Protein AF-D5DFG3-F1 (afdb_monomer)

pLDDT: mean 81.67, std 13.38, range [48.81, 96.56]

Sequence (172 aa):
MPVYGDYNIANVLAAIGTALHFEYHIEDIISVLPQLESPEGRFQVMEGPNNQKVILDYAHTPVAHTRLVEEVKKMEYNQLIVITVDHPGHHDPNVIVDQVMTGFSNPSASNIHRAPTRTEGVLKSLSLGKPNDIILLTSGCINGAQLVKGNEIPHSDEEIIASYYASLSSIS

Secondary structure (DSSP, 8-state):
----SHHHHHHHHHHHHHHHHTT--HHHHHHHGGGPPPPTTSSEEEE-GGG-EEEEE---SHHHHHHHHHHHTTS-----EEEE-S--BTS-HHHHHHHHHTTSS-TT-TTEEEESSHHHHHHHHHHHPPTTPEEEEES--SSSEEEETTEEEE--HHHHHHHHHHHHHTT-

Radius of gyration: 18.72 Å; Cα contacts (8 Å, |Δi|>4): 212; chains: 1; bounding box: 39×40×49 Å

Solvent-accessible surface area (backbone atoms only — not comparable to full-atom values): 10066 Å² total; per-residue (Å²): 107,84,68,76,60,73,68,49,52,53,50,51,52,52,50,50,54,49,42,48,73,72,70,48,54,68,68,62,53,60,70,46,46,71,72,52,71,67,60,89,49,51,72,37,78,45,86,48,73,68,65,17,35,38,34,35,31,44,60,85,42,75,70,52,52,54,54,50,51,55,58,55,66,75,52,98,70,88,77,69,45,69,47,54,32,63,71,46,36,81,54,62,35,59,60,55,48,54,58,60,43,68,74,44,96,61,64,81,42,92,49,51,43,84,19,55,40,44,68,50,24,53,54,50,50,59,72,71,53,51,75,61,35,76,45,77,45,69,42,64,58,87,82,44,39,33,38,51,73,81,38,78,42,80,40,50,70,65,59,52,52,52,52,52,55,54,54,57,64,76,76,109

Organism: Priestia megaterium (strain DSM 319 / IMG 1521) (NCBI:txid592022)

Structure (mmCIF, N/CA/C/O backbone):
data_AF-D5DFG3-F1
#
_entry.id   AF-D5DFG3-F1
#
loop_
_atom_site.group_PDB
_atom_site.id
_atom_site.type_symbol
_atom_site.label_atom_id
_atom_site.label_alt_id
_atom_site.label_comp_id
_atom_site.label_asym_id
_atom_site.label_entity_id
_atom_site.label_seq_id
_atom_site.pdbx_PDB_ins_code
_atom_site.Cartn_x
_atom_site.Cartn_y
_atom_site.Cartn_z
_atom_site.occupancy
_atom_site.B_iso_or_equiv
_atom_site.auth_seq_id
_atom_site.auth_comp_id
_atom_site.auth_asym_id
_atom_site.auth_atom_id
_atom_site.pdbx_PDB_model_num
ATOM 1 N N . MET A 1 1 ? -1.032 -11.390 -22.153 1.00 49.44 1 MET A N 1
ATOM 2 C CA . MET A 1 1 ? -0.259 -10.297 -21.537 1.00 49.44 1 MET A CA 1
ATOM 3 C C . MET A 1 1 ? -0.957 -9.934 -20.233 1.00 49.44 1 MET A C 1
ATOM 5 O O . MET A 1 1 ? -2.043 -9.372 -20.307 1.00 49.44 1 MET A O 1
ATOM 9 N N . PRO A 1 2 ? -0.428 -10.333 -19.066 1.00 52.56 2 PRO A N 1
ATOM 10 C CA . PRO A 1 2 ? -1.081 -10.139 -17.768 1.00 52.56 2 PRO A CA 1
ATOM 11 C C . PRO A 1 2 ? -0.831 -8.725 -17.222 1.00 52.56 2 PRO A C 1
ATOM 13 O O . PRO A 1 2 ? -0.578 -8.541 -16.038 1.00 52.56 2 PRO A O 1
ATOM 16 N N . VAL A 1 3 ? -0.844 -7.720 -18.097 1.00 54.09 3 VAL A N 1
ATOM 17 C CA . VAL A 1 3 ? -0.471 -6.358 -17.732 1.00 54.09 3 VAL A CA 1
ATOM 18 C C . VAL A 1 3 ? -1.734 -5.504 -17.768 1.00 54.09 3 VAL A C 1
ATOM 20 O O . VAL A 1 3 ? -2.330 -5.305 -18.826 1.00 54.09 3 VAL A O 1
ATOM 23 N N . TYR A 1 4 ? -2.171 -5.052 -16.596 1.00 57.44 4 TYR A N 1
ATOM 24 C CA . TYR A 1 4 ? -3.391 -4.266 -16.424 1.00 57.44 4 TYR A CA 1
ATOM 25 C C . TYR A 1 4 ? -3.082 -2.760 -16.494 1.00 57.44 4 TYR A C 1
ATOM 27 O O . TYR A 1 4 ? -2.081 -2.304 -15.937 1.00 57.44 4 TYR A O 1
ATOM 35 N N . GLY A 1 5 ? -3.948 -1.991 -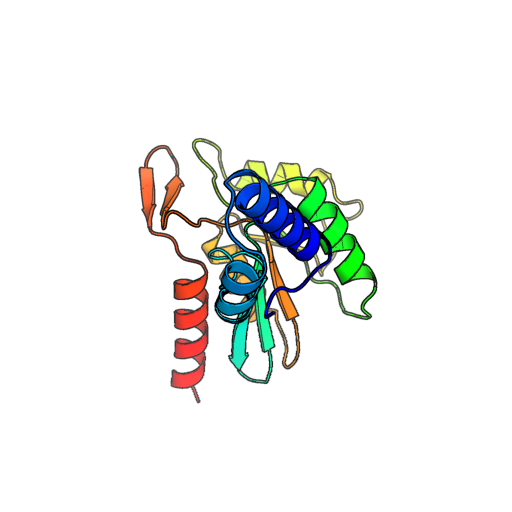17.167 1.00 57.91 5 GLY A N 1
ATOM 36 C CA . GLY A 1 5 ? -3.898 -0.523 -17.254 1.00 57.91 5 GLY A CA 1
ATOM 37 C C . GLY A 1 5 ? -3.139 0.053 -18.464 1.00 57.91 5 GLY A C 1
ATOM 38 O O . GLY A 1 5 ? -2.107 -0.465 -18.888 1.00 57.91 5 GLY A O 1
ATOM 39 N N . ASP A 1 6 ? -3.620 1.182 -18.998 1.00 58.06 6 ASP A N 1
ATOM 40 C CA . ASP A 1 6 ? -3.110 1.811 -20.234 1.00 58.06 6 ASP A CA 1
ATOM 41 C C . ASP A 1 6 ? -1.631 2.230 -20.163 1.00 58.06 6 ASP A C 1
ATOM 43 O O . ASP A 1 6 ? -0.882 2.128 -21.134 1.00 58.06 6 ASP A O 1
ATOM 47 N N . TYR A 1 7 ? -1.176 2.683 -18.994 1.00 61.09 7 TYR A N 1
ATOM 48 C CA . TYR A 1 7 ? 0.216 3.100 -18.781 1.00 61.09 7 TYR A CA 1
ATOM 49 C C . TYR A 1 7 ? 1.202 1.937 -18.931 1.00 61.09 7 TYR A C 1
ATOM 51 O O . TYR A 1 7 ? 2.308 2.070 -19.450 1.00 61.09 7 TYR A O 1
ATOM 59 N N . ASN A 1 8 ? 0.769 0.770 -18.491 1.00 65.75 8 ASN A N 1
ATOM 60 C CA . ASN A 1 8 ? 1.541 -0.447 -18.530 1.00 65.75 8 ASN A CA 1
ATOM 61 C C . ASN A 1 8 ? 1.693 -0.961 -19.975 1.00 65.75 8 ASN A C 1
ATOM 63 O O . ASN A 1 8 ? 2.770 -1.415 -20.356 1.00 65.75 8 ASN A O 1
ATOM 67 N N . ILE A 1 9 ? 0.668 -0.771 -20.815 1.00 76.00 9 ILE A N 1
ATOM 68 C CA . ILE A 1 9 ? 0.759 -0.985 -22.267 1.00 76.00 9 ILE A CA 1
ATOM 69 C C . ILE A 1 9 ? 1.803 -0.041 -22.880 1.00 76.00 9 ILE A C 1
ATOM 71 O O . ILE A 1 9 ? 2.649 -0.486 -23.653 1.00 76.00 9 ILE A O 1
ATOM 75 N N . ALA A 1 10 ? 1.792 1.243 -22.507 1.00 76.06 10 ALA A N 1
ATOM 76 C CA . ALA A 1 10 ? 2.772 2.211 -23.002 1.00 76.06 10 ALA A CA 1
ATOM 77 C C . ALA A 1 10 ? 4.217 1.836 -22.619 1.00 76.06 10 ALA A C 1
ATOM 79 O O . ALA A 1 10 ? 5.114 1.934 -23.455 1.00 76.06 10 ALA A O 1
ATOM 80 N N . ASN A 1 11 ? 4.439 1.343 -21.397 1.00 77.94 11 ASN A N 1
ATOM 81 C CA . ASN A 1 11 ? 5.753 0.862 -20.961 1.00 77.94 11 ASN A CA 1
ATOM 82 C C . ASN A 1 11 ? 6.221 -0.359 -21.754 1.00 77.94 11 ASN A C 1
ATOM 84 O O . ASN A 1 11 ? 7.374 -0.408 -22.177 1.00 77.94 11 ASN A O 1
ATOM 88 N N . VAL A 1 12 ? 5.328 -1.325 -21.986 1.00 84.19 12 VAL A N 1
ATOM 89 C CA . VAL A 1 12 ? 5.637 -2.504 -22.805 1.00 84.19 12 VAL A CA 1
ATOM 90 C C . VAL A 1 12 ? 5.980 -2.083 -24.235 1.00 84.19 12 VAL A C 1
ATOM 92 O O . VAL A 1 12 ? 6.982 -2.537 -24.776 1.00 84.19 12 VAL A O 1
ATOM 95 N N . LEU A 1 13 ? 5.222 -1.16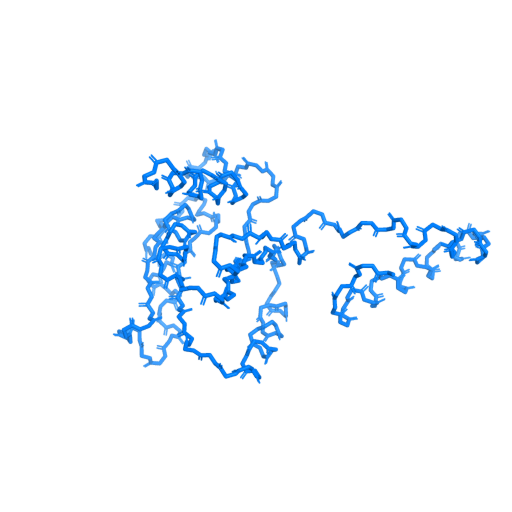1 -24.834 1.00 86.31 13 LEU A N 1
ATOM 96 C CA . LEU A 1 13 ? 5.516 -0.639 -26.173 1.00 86.31 13 LEU A CA 1
ATOM 97 C C . LEU A 1 13 ? 6.867 0.088 -26.237 1.00 86.31 13 LEU A C 1
ATOM 99 O O . LEU A 1 13 ? 7.611 -0.095 -27.199 1.00 86.31 13 LEU A O 1
ATOM 103 N N . ALA A 1 14 ? 7.214 0.872 -25.214 1.00 87.25 14 ALA A N 1
ATOM 104 C CA . ALA A 1 14 ? 8.516 1.529 -25.126 1.00 87.25 14 ALA A CA 1
ATOM 105 C C . ALA A 1 14 ? 9.670 0.516 -24.994 1.00 87.25 14 ALA A C 1
ATOM 107 O O . ALA A 1 14 ? 10.706 0.669 -25.647 1.00 87.25 14 ALA A O 1
ATOM 108 N N . ALA A 1 15 ? 9.481 -0.544 -24.201 1.00 88.06 15 ALA A N 1
ATOM 109 C CA . ALA A 1 15 ? 10.447 -1.632 -24.071 1.00 88.06 15 ALA A CA 1
ATOM 110 C C . ALA A 1 15 ? 10.625 -2.396 -25.394 1.00 88.06 15 ALA A C 1
ATOM 112 O O . ALA A 1 15 ? 11.758 -2.616 -25.817 1.00 88.06 15 ALA A O 1
ATOM 113 N N . ILE A 1 16 ? 9.529 -2.716 -26.095 1.00 91.50 16 ILE A N 1
ATOM 114 C CA . ILE A 1 16 ? 9.563 -3.334 -27.431 1.00 91.50 16 ILE A CA 1
ATOM 115 C C . ILE A 1 16 ? 10.308 -2.429 -28.417 1.00 91.50 16 ILE A C 1
ATOM 117 O O . ILE A 1 16 ? 11.205 -2.894 -29.111 1.00 91.50 16 ILE A O 1
ATOM 121 N N . GLY A 1 17 ? 9.987 -1.132 -28.459 1.00 90.75 17 GLY A N 1
ATOM 122 C CA . GLY A 1 17 ? 10.665 -0.172 -29.335 1.00 90.75 17 GLY A CA 1
ATOM 123 C C . GLY A 1 17 ? 12.168 -0.078 -29.062 1.00 90.75 17 GLY A C 1
ATOM 124 O O . GLY A 1 17 ? 12.964 0.003 -29.995 1.00 90.75 17 GLY A O 1
ATOM 125 N N . THR A 1 18 ? 12.564 -0.168 -27.791 1.00 93.25 18 THR A N 1
ATOM 126 C CA . THR A 1 18 ? 13.974 -0.221 -27.387 1.00 93.25 18 THR A CA 1
ATOM 127 C C . THR A 1 18 ? 14.635 -1.522 -27.845 1.00 93.25 18 THR A C 1
ATOM 129 O O . THR A 1 18 ? 15.707 -1.479 -28.436 1.00 93.25 18 THR A O 1
ATOM 132 N N . ALA A 1 19 ? 13.998 -2.677 -27.643 1.00 92.44 19 ALA A N 1
ATOM 133 C CA . ALA A 1 19 ? 14.529 -3.965 -28.093 1.00 92.44 19 ALA A CA 1
ATOM 134 C C . ALA A 1 19 ? 14.697 -4.013 -29.623 1.00 92.44 19 ALA A C 1
ATOM 136 O O . ALA A 1 19 ? 15.744 -4.424 -30.114 1.00 92.44 19 ALA A O 1
ATOM 137 N N . LEU A 1 20 ? 13.722 -3.496 -30.374 1.00 93.81 20 LEU A N 1
ATOM 138 C CA . LEU A 1 20 ? 13.825 -3.361 -31.829 1.00 93.81 20 LEU A CA 1
ATOM 139 C C . LEU A 1 20 ? 14.979 -2.434 -32.246 1.00 93.81 20 LEU A C 1
ATOM 141 O O . LEU A 1 20 ? 15.656 -2.708 -33.232 1.00 93.81 20 LEU A O 1
ATOM 145 N N . HIS A 1 21 ? 15.238 -1.355 -31.495 1.00 94.94 21 HIS A N 1
ATOM 146 C CA . HIS A 1 21 ? 16.384 -0.469 -31.736 1.00 94.94 21 HIS A CA 1
ATOM 147 C C . HIS A 1 21 ? 17.736 -1.174 -31.533 1.00 94.94 21 HIS A C 1
ATOM 149 O O . HIS A 1 21 ? 18.685 -0.872 -32.249 1.00 94.94 21 HIS A O 1
ATOM 155 N N . PHE A 1 22 ? 17.811 -2.134 -30.607 1.00 95.50 22 PHE A N 1
ATOM 156 C CA . PHE A 1 22 ? 18.977 -3.002 -30.400 1.00 95.50 22 PHE A CA 1
ATOM 157 C C . PHE A 1 22 ? 19.005 -4.227 -31.335 1.00 95.50 22 PHE A C 1
ATOM 159 O O . PHE A 1 22 ? 19.712 -5.190 -31.054 1.00 95.50 22 PHE A O 1
ATOM 166 N N . GLU A 1 23 ? 18.255 -4.186 -32.441 1.00 95.06 23 GLU A N 1
ATOM 167 C CA . GLU A 1 23 ? 18.238 -5.206 -33.500 1.00 95.06 23 GLU A CA 1
ATOM 168 C C . GLU A 1 23 ? 17.725 -6.592 -33.065 1.00 95.06 23 GLU A C 1
ATOM 170 O O . GLU A 1 23 ? 17.960 -7.588 -33.748 1.00 95.06 23 GLU A O 1
ATOM 175 N N . TYR A 1 24 ? 16.964 -6.678 -31.968 1.00 95.44 24 TYR A N 1
ATOM 176 C CA . TYR A 1 24 ? 16.223 -7.901 -31.648 1.00 95.44 24 TYR A CA 1
ATOM 177 C C . TYR A 1 24 ? 15.066 -8.101 -32.634 1.00 95.44 24 TYR A C 1
ATOM 179 O O . TYR A 1 24 ? 14.343 -7.158 -32.966 1.00 95.44 24 TYR A O 1
ATOM 187 N N . HIS A 1 25 ? 14.854 -9.341 -33.075 1.00 95.44 25 HIS A N 1
ATOM 188 C CA . HIS A 1 25 ? 13.771 -9.682 -33.994 1.00 95.44 25 HIS A CA 1
ATOM 189 C C . HIS A 1 25 ? 12.406 -9.656 -33.293 1.00 95.44 25 HIS A C 1
ATOM 191 O O . HIS A 1 25 ? 12.259 -10.063 -32.138 1.00 95.44 25 HIS A O 1
ATOM 197 N N . ILE A 1 26 ? 11.378 -9.182 -34.002 1.00 93.19 26 ILE A N 1
ATOM 198 C CA . ILE A 1 26 ? 10.028 -9.030 -33.444 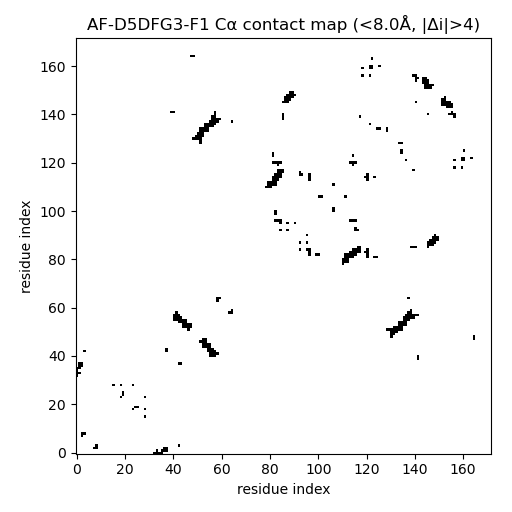1.00 93.19 26 ILE A CA 1
ATOM 199 C C . ILE A 1 26 ? 9.421 -10.379 -33.041 1.00 93.19 26 ILE A C 1
ATOM 201 O O . ILE A 1 26 ? 8.674 -10.452 -32.068 1.00 93.19 26 ILE A O 1
ATOM 205 N N . GLU A 1 27 ? 9.773 -11.451 -33.74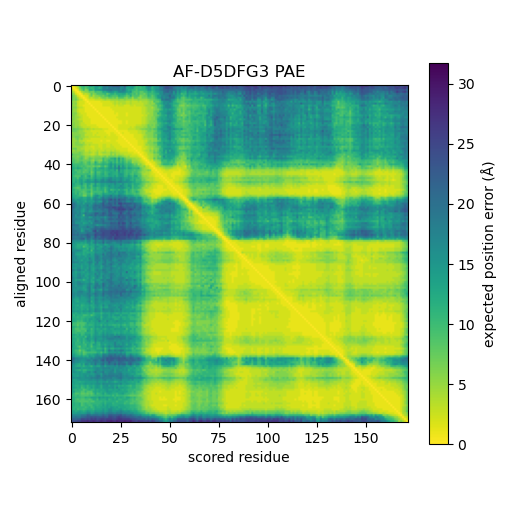6 1.00 94.44 27 GLU A N 1
ATOM 206 C CA . GLU A 1 27 ? 9.350 -12.819 -33.458 1.00 94.44 27 GLU A CA 1
ATOM 207 C C . GLU A 1 27 ? 9.880 -13.290 -32.097 1.00 94.44 27 GLU A C 1
ATOM 209 O O . GLU A 1 27 ? 9.117 -13.829 -31.289 1.00 94.44 27 GLU A O 1
ATOM 214 N N . ASP A 1 28 ? 11.153 -13.006 -31.810 1.00 93.12 28 ASP A N 1
ATOM 215 C CA . ASP A 1 28 ? 11.793 -13.335 -30.535 1.00 93.12 28 ASP A CA 1
ATOM 216 C C . ASP A 1 28 ? 11.157 -12.535 -29.393 1.00 93.12 28 ASP A C 1
ATOM 218 O O . ASP A 1 28 ? 10.814 -13.100 -28.352 1.00 93.12 28 ASP A O 1
ATOM 222 N N . ILE A 1 29 ? 10.902 -11.240 -29.612 1.00 91.94 29 ILE A N 1
ATOM 223 C CA . ILE A 1 29 ? 10.233 -10.368 -28.638 1.00 91.94 29 ILE A CA 1
ATOM 224 C C . ILE A 1 29 ? 8.819 -10.885 -28.333 1.00 91.94 29 ILE A C 1
ATOM 226 O O . ILE A 1 29 ? 8.463 -11.062 -27.169 1.00 91.94 29 ILE A O 1
ATOM 230 N N . ILE A 1 30 ? 8.007 -11.175 -29.357 1.00 90.44 30 ILE A N 1
ATOM 231 C CA . ILE A 1 30 ? 6.634 -11.675 -29.177 1.00 90.44 30 ILE A CA 1
ATOM 232 C C . ILE A 1 30 ? 6.622 -13.003 -28.416 1.00 90.44 30 ILE A C 1
ATOM 234 O O . ILE A 1 30 ? 5.725 -13.220 -27.601 1.00 90.44 30 ILE A O 1
ATOM 238 N N . SER A 1 31 ? 7.612 -13.871 -28.639 1.00 92.06 31 SER A N 1
ATOM 239 C CA . SER A 1 31 ? 7.684 -15.179 -27.980 1.00 92.06 31 SER A CA 1
ATOM 240 C C . SER A 1 31 ? 7.846 -15.092 -26.454 1.00 92.06 31 SER A C 1
ATOM 242 O O . SER A 1 31 ? 7.364 -15.970 -25.732 1.00 92.06 31 SER A O 1
ATOM 244 N N . VAL A 1 32 ? 8.459 -14.013 -25.950 1.00 89.81 32 VAL A N 1
ATOM 245 C CA . VAL A 1 32 ? 8.698 -13.802 -24.512 1.00 89.81 32 VAL A CA 1
ATOM 246 C C . VAL A 1 32 ? 7.650 -12.911 -23.841 1.00 89.81 32 VAL A C 1
ATOM 248 O O . VAL A 1 32 ? 7.480 -12.995 -22.628 1.00 89.81 32 VAL A O 1
ATOM 251 N N . LEU A 1 33 ? 6.878 -12.116 -24.595 1.00 85.12 33 LEU A N 1
ATOM 252 C CA . LEU A 1 33 ? 5.826 -11.249 -24.033 1.00 85.12 33 LEU A CA 1
ATOM 253 C C . LEU A 1 33 ? 4.793 -11.974 -23.140 1.00 85.12 33 LEU A C 1
ATOM 255 O O . LEU A 1 33 ? 4.358 -11.378 -22.153 1.00 85.12 33 LEU A O 1
ATOM 259 N N . PRO A 1 34 ? 4.363 -13.223 -23.420 1.00 84.38 34 PRO A N 1
ATOM 260 C CA . PRO A 1 34 ? 3.463 -13.954 -22.526 1.00 84.38 34 PRO A CA 1
ATOM 261 C C . PRO A 1 34 ? 4.070 -14.280 -21.158 1.00 84.38 34 PRO A C 1
ATOM 263 O O . PRO A 1 34 ? 3.313 -14.482 -20.214 1.00 84.38 34 PRO A O 1
ATOM 266 N N . GLN A 1 35 ? 5.401 -14.336 -21.069 1.00 84.62 35 GLN A N 1
ATOM 267 C CA . GLN A 1 35 ? 6.160 -14.642 -19.853 1.00 84.62 35 GLN A CA 1
ATOM 268 C C . GLN A 1 35 ? 6.501 -13.380 -19.053 1.00 84.62 35 GLN A C 1
ATOM 270 O O . GLN A 1 35 ? 7.124 -13.473 -18.002 1.00 84.62 35 GLN A O 1
ATOM 275 N N . LEU A 1 36 ? 6.130 -12.198 -19.556 1.00 79.75 36 LEU A N 1
ATOM 276 C CA . LEU A 1 36 ? 6.402 -10.945 -18.876 1.00 79.75 36 LEU A CA 1
ATOM 277 C C . LEU A 1 36 ? 5.595 -10.874 -17.577 1.00 79.75 36 LEU A C 1
ATOM 279 O O . LEU A 1 36 ? 4.361 -10.848 -17.595 1.00 79.75 36 LEU A O 1
ATOM 283 N N . GLU A 1 37 ? 6.312 -10.807 -16.465 1.00 72.00 37 GLU A N 1
ATOM 284 C CA . GLU A 1 37 ? 5.745 -10.549 -15.150 1.00 72.00 37 GLU A CA 1
ATOM 285 C C . GLU A 1 37 ? 5.618 -9.039 -14.924 1.00 72.00 37 GLU A C 1
ATOM 287 O O . GLU A 1 37 ? 6.407 -8.235 -15.435 1.00 72.00 37 GLU A O 1
ATOM 292 N N . SER A 1 38 ? 4.601 -8.636 -14.164 1.00 67.06 38 SER A N 1
ATOM 293 C CA . SER A 1 38 ? 4.522 -7.257 -13.686 1.00 67.06 38 SER A CA 1
ATOM 294 C C . SER A 1 38 ? 5.714 -6.983 -12.767 1.00 67.06 38 SER A C 1
ATOM 296 O O . SER A 1 38 ? 6.057 -7.852 -11.964 1.00 67.06 38 SER A O 1
ATOM 298 N N . PRO A 1 39 ? 6.332 -5.789 -12.833 1.00 70.06 39 PRO A N 1
ATOM 299 C CA . PRO A 1 39 ? 7.349 -5.415 -11.861 1.00 70.06 39 PRO A CA 1
ATOM 300 C C . PRO A 1 39 ? 6.798 -5.550 -10.440 1.00 70.06 39 PRO A C 1
ATOM 302 O O . PRO A 1 39 ? 5.620 -5.257 -10.212 1.00 70.06 39 PRO A O 1
ATOM 305 N N . GLU A 1 40 ? 7.652 -5.965 -9.505 1.00 68.38 40 GLU A N 1
ATOM 306 C CA . GLU A 1 40 ? 7.277 -6.177 -8.108 1.00 68.38 40 GLU A CA 1
ATOM 307 C C . GLU A 1 40 ? 6.491 -4.981 -7.556 1.00 68.38 40 GLU A C 1
ATOM 309 O O . GLU A 1 40 ? 6.880 -3.815 -7.703 1.00 68.38 40 GLU A O 1
ATOM 314 N N . GLY A 1 41 ? 5.308 -5.295 -7.021 1.00 65.25 41 GLY A N 1
ATOM 315 C CA . GLY A 1 41 ? 4.375 -4.344 -6.440 1.00 65.25 41 GLY A CA 1
ATOM 316 C C . GLY A 1 41 ? 3.855 -3.227 -7.353 1.00 65.25 41 GLY A C 1
ATOM 317 O O . GLY A 1 41 ? 3.424 -2.164 -6.895 1.00 65.25 41 GLY A O 1
ATOM 318 N N . ARG A 1 42 ? 3.832 -3.478 -8.665 1.00 74.50 42 ARG A N 1
ATOM 319 C CA . ARG A 1 42 ? 3.020 -2.724 -9.626 1.00 74.50 42 ARG A CA 1
ATOM 320 C C . ARG A 1 42 ? 1.744 -3.496 -9.922 1.00 74.50 42 ARG A C 1
ATOM 322 O O . ARG A 1 42 ? 1.760 -4.462 -10.680 1.00 74.50 42 ARG A O 1
ATOM 329 N N . PHE A 1 43 ? 0.630 -3.020 -9.366 1.00 74.06 43 PHE A N 1
ATOM 330 C CA . PHE A 1 43 ? -0.703 -3.597 -9.567 1.00 74.06 43 PHE A CA 1
ATOM 331 C C . PHE A 1 43 ? -0.770 -5.092 -9.199 1.00 74.06 43 PHE A C 1
ATOM 333 O O . PHE A 1 43 ? -1.331 -5.916 -9.924 1.00 74.06 43 PHE A O 1
ATOM 340 N N . GLN A 1 44 ? -0.160 -5.448 -8.070 1.00 82.19 44 GLN A N 1
ATOM 341 C CA . GLN A 1 44 ? -0.144 -6.813 -7.556 1.00 82.19 44 GLN A CA 1
ATOM 342 C C . GLN A 1 44 ? -1.427 -7.085 -6.770 1.00 82.19 44 GLN A C 1
ATOM 344 O O . GLN A 1 44 ? -1.814 -6.291 -5.917 1.00 82.19 44 GLN A O 1
ATOM 349 N N . VAL A 1 45 ? -2.094 -8.203 -7.059 1.00 86.00 45 VAL A N 1
ATOM 350 C CA . VAL A 1 45 ? -3.366 -8.575 -6.426 1.00 86.00 45 VAL A CA 1
ATOM 351 C C . VAL A 1 45 ? -3.141 -9.727 -5.452 1.00 86.00 45 VAL A C 1
ATOM 353 O O . VAL A 1 45 ? -2.601 -10.764 -5.831 1.00 86.00 45 VAL A O 1
ATOM 356 N N . MET A 1 46 ? -3.591 -9.552 -4.212 1.00 89.44 46 MET A N 1
ATOM 357 C CA . MET A 1 46 ? -3.653 -10.588 -3.185 1.00 89.44 46 MET A CA 1
ATOM 358 C C . MET A 1 46 ? -5.116 -10.911 -2.881 1.00 89.44 46 MET A C 1
ATOM 360 O O . MET A 1 46 ? -5.912 -10.020 -2.572 1.00 89.44 46 MET A O 1
ATOM 364 N N . GLU A 1 47 ? -5.469 -12.190 -2.973 1.00 90.19 47 GLU A N 1
ATOM 365 C CA . GLU A 1 47 ? -6.806 -12.679 -2.636 1.00 90.19 47 GLU A CA 1
ATOM 366 C C . GLU A 1 47 ? -6.913 -12.879 -1.118 1.00 90.19 47 GLU A C 1
ATOM 368 O O . GLU A 1 47 ? -6.071 -13.529 -0.493 1.00 90.19 47 GLU A O 1
ATOM 373 N N . GLY A 1 48 ? -7.952 -12.296 -0.528 1.00 88.00 48 GLY A N 1
ATOM 374 C CA . GLY A 1 48 ? -8.298 -12.417 0.880 1.00 88.00 48 GLY A CA 1
ATOM 375 C C . GLY A 1 48 ? -9.513 -13.322 1.114 1.00 88.00 48 GLY A C 1
ATOM 376 O O . GLY A 1 48 ? -10.143 -13.822 0.175 1.00 88.00 48 GLY A O 1
ATOM 377 N N . PRO A 1 49 ? -9.892 -13.543 2.383 1.00 88.19 49 PRO A N 1
ATOM 378 C CA . PRO A 1 49 ? -11.098 -14.286 2.720 1.00 88.19 49 PRO A CA 1
ATOM 379 C C . PRO A 1 49 ? -12.350 -13.573 2.196 1.00 88.19 49 PRO A C 1
ATOM 381 O O . PRO A 1 49 ? -12.374 -12.357 2.008 1.00 88.19 49 PRO A O 1
ATOM 384 N N . ASN A 1 50 ? -13.429 -14.334 1.997 1.00 87.69 50 ASN A N 1
ATOM 385 C CA . ASN A 1 50 ? -14.729 -13.806 1.564 1.00 87.69 50 ASN A CA 1
ATOM 386 C C . ASN A 1 50 ? -14.663 -12.951 0.281 1.00 87.69 50 ASN A C 1
ATOM 388 O O . ASN A 1 50 ? -15.393 -11.963 0.160 1.00 87.69 50 ASN A O 1
ATOM 392 N N . ASN A 1 51 ? -13.786 -13.327 -0.659 1.00 86.81 51 ASN A N 1
ATOM 393 C CA . ASN A 1 51 ? -13.597 -12.652 -1.949 1.00 86.81 51 ASN A CA 1
ATOM 394 C C . ASN A 1 51 ? -13.172 -11.171 -1.818 1.00 86.81 51 ASN A C 1
ATOM 396 O O . ASN A 1 51 ? -13.385 -10.376 -2.732 1.00 86.81 51 ASN A O 1
ATOM 400 N N . GLN A 1 52 ? -12.598 -10.785 -0.672 1.00 90.56 52 GLN A N 1
ATOM 401 C CA . GLN A 1 52 ? -11.910 -9.504 -0.517 1.00 90.56 52 GLN A CA 1
ATOM 402 C C . GLN A 1 52 ? -10.623 -9.518 -1.346 1.00 90.56 52 GLN A C 1
ATOM 404 O O . GLN A 1 52 ? -9.933 -10.534 -1.392 1.00 90.56 52 GLN A O 1
ATOM 409 N N . LYS A 1 53 ? -10.272 -8.390 -1.965 1.00 90.62 53 LYS A N 1
ATOM 410 C CA . LYS A 1 53 ? -9.039 -8.260 -2.754 1.00 90.62 53 LYS A CA 1
ATOM 411 C C . LYS A 1 53 ? -8.190 -7.121 -2.236 1.00 90.62 53 LYS A C 1
ATOM 413 O O . LYS A 1 53 ? -8.713 -6.034 -2.013 1.00 90.62 53 LYS A O 1
ATOM 418 N N . VAL A 1 54 ? -6.888 -7.348 -2.104 1.00 91.56 54 VAL A N 1
ATOM 419 C CA . VAL A 1 54 ? -5.917 -6.291 -1.811 1.00 91.56 54 VAL A CA 1
ATOM 420 C C . VAL A 1 54 ? -5.082 -6.041 -3.054 1.00 91.56 54 VAL A C 1
ATOM 422 O O . VAL A 1 54 ? -4.481 -6.965 -3.594 1.00 91.56 54 VAL A O 1
ATOM 425 N N . ILE A 1 55 ? -5.063 -4.799 -3.522 1.00 88.12 55 ILE A N 1
ATOM 426 C CA . ILE A 1 55 ? -4.245 -4.362 -4.650 1.00 88.12 55 ILE A CA 1
ATOM 427 C C . ILE A 1 55 ? -3.104 -3.515 -4.096 1.00 88.12 55 ILE A C 1
ATOM 429 O O . ILE A 1 55 ? -3.349 -2.477 -3.481 1.00 88.12 55 ILE A O 1
ATOM 433 N N . LEU A 1 56 ? -1.872 -3.958 -4.327 1.00 86.44 56 LEU A N 1
ATOM 434 C CA . LEU A 1 56 ? -0.647 -3.227 -4.022 1.00 86.44 56 LEU A CA 1
ATOM 435 C C . LEU A 1 56 ? -0.207 -2.461 -5.276 1.00 86.44 56 LEU A C 1
ATOM 437 O O . LEU A 1 56 ? 0.053 -3.058 -6.327 1.00 86.44 56 LEU A O 1
ATOM 441 N N . ASP A 1 57 ? -0.137 -1.135 -5.173 1.00 80.88 57 ASP A N 1
ATOM 442 C CA . ASP A 1 57 ? 0.432 -0.274 -6.210 1.00 80.88 57 ASP A CA 1
ATOM 443 C C . ASP A 1 57 ? 1.425 0.721 -5.599 1.00 80.88 57 ASP A C 1
ATOM 445 O O . ASP A 1 57 ? 1.069 1.793 -5.096 1.00 80.88 57 ASP A O 1
ATOM 449 N N . TYR A 1 58 ? 2.708 0.372 -5.668 1.00 75.50 58 TYR A N 1
ATOM 450 C CA . TYR A 1 58 ? 3.803 1.190 -5.150 1.00 75.50 58 TYR A CA 1
ATOM 451 C C . TYR A 1 58 ? 4.174 2.362 -6.072 1.00 75.50 58 TYR A C 1
ATOM 453 O O . TYR A 1 58 ? 5.251 2.946 -5.935 1.00 75.50 58 TYR A O 1
ATOM 461 N N . ALA A 1 59 ? 3.324 2.765 -7.018 1.00 65.19 59 ALA A N 1
ATOM 462 C CA . ALA A 1 59 ? 3.586 3.953 -7.821 1.00 65.19 59 ALA A CA 1
ATOM 463 C C . ALA A 1 59 ? 3.676 5.225 -6.944 1.00 65.19 59 ALA A C 1
ATOM 465 O O . ALA A 1 59 ? 2.688 5.675 -6.375 1.00 65.19 59 ALA A O 1
ATOM 466 N N . HIS A 1 60 ? 4.866 5.836 -6.870 1.00 64.56 60 HIS A N 1
ATOM 467 C CA . HIS A 1 60 ? 5.153 7.042 -6.067 1.00 64.56 60 HIS A CA 1
ATOM 468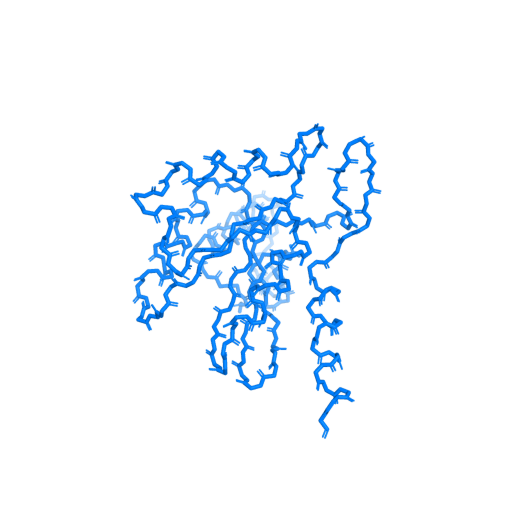 C C . HIS A 1 60 ? 5.164 8.334 -6.895 1.00 64.56 60 HIS A C 1
ATOM 470 O O . HIS A 1 60 ? 6.036 9.189 -6.742 1.00 64.56 60 HIS A O 1
ATOM 476 N N . THR A 1 61 ? 4.211 8.501 -7.812 1.00 57.56 61 THR A N 1
ATOM 477 C CA . THR A 1 61 ? 4.126 9.742 -8.601 1.00 57.56 61 THR A CA 1
ATOM 478 C C . THR A 1 61 ? 2.757 10.395 -8.443 1.00 57.56 61 THR A C 1
ATOM 480 O O . THR A 1 61 ? 1.748 9.690 -8.498 1.00 57.56 61 THR A O 1
ATOM 483 N N . PRO A 1 62 ? 2.676 11.735 -8.303 1.00 52.19 62 PRO A N 1
ATOM 484 C CA . PRO A 1 62 ? 1.397 12.447 -8.216 1.00 52.19 62 PRO A CA 1
ATOM 485 C C . PRO A 1 62 ? 0.433 12.079 -9.353 1.00 52.19 62 PRO A C 1
ATOM 487 O O . PRO A 1 62 ? -0.763 11.923 -9.136 1.00 52.19 62 PRO A O 1
ATOM 490 N N . VAL A 1 63 ? 0.980 11.854 -10.554 1.00 54.06 63 VAL A N 1
ATOM 491 C CA . VAL A 1 63 ? 0.231 11.436 -11.747 1.00 54.06 63 VAL A CA 1
ATOM 492 C C . VAL A 1 63 ? -0.406 10.052 -11.577 1.00 54.06 63 VAL A C 1
ATOM 494 O O . VAL A 1 63 ? -1.541 9.857 -12.010 1.00 54.06 63 VAL A O 1
ATOM 497 N N . ALA A 1 64 ? 0.288 9.101 -10.942 1.00 55.91 64 ALA A N 1
ATOM 498 C CA . ALA A 1 64 ? -0.259 7.774 -10.669 1.00 55.91 64 ALA A CA 1
ATOM 499 C C . ALA A 1 64 ? -1.401 7.838 -9.646 1.00 55.91 64 ALA A C 1
ATOM 501 O O . ALA A 1 64 ? -2.461 7.266 -9.887 1.00 55.91 64 ALA A O 1
ATOM 502 N N . HIS A 1 65 ? -1.238 8.615 -8.570 1.00 57.03 65 HIS A N 1
ATOM 503 C CA . HIS A 1 65 ? -2.281 8.771 -7.554 1.00 57.03 65 HIS A CA 1
ATOM 504 C C . HIS A 1 65 ? -3.556 9.419 -8.114 1.00 57.03 65 HIS A C 1
ATOM 506 O O . HIS A 1 65 ? -4.649 8.922 -7.854 1.00 57.03 65 HIS A O 1
ATOM 512 N N . THR A 1 66 ? -3.450 10.491 -8.911 1.00 57.16 66 THR A N 1
ATOM 513 C CA . THR A 1 66 ? -4.635 11.166 -9.474 1.00 57.16 66 THR A CA 1
ATOM 514 C C . THR A 1 66 ? -5.430 10.248 -10.400 1.00 57.16 66 THR A C 1
ATOM 516 O O . THR A 1 66 ? -6.645 10.147 -10.255 1.00 57.16 66 THR A O 1
ATOM 519 N N . ARG A 1 67 ? -4.758 9.536 -11.309 1.00 60.69 67 ARG A N 1
ATOM 520 C CA . ARG A 1 67 ? -5.426 8.667 -12.292 1.00 60.69 67 ARG A CA 1
ATOM 521 C C . ARG A 1 67 ? -6.049 7.432 -11.656 1.00 60.69 67 ARG A C 1
ATOM 523 O O . ARG A 1 67 ? -7.149 7.039 -12.024 1.00 60.69 67 ARG A O 1
ATOM 530 N N . LEU A 1 68 ? -5.370 6.849 -10.675 1.00 56.03 68 LEU A N 1
ATOM 531 C CA . LEU A 1 68 ? -5.887 5.714 -9.922 1.00 56.03 68 LEU A CA 1
ATOM 532 C C . LEU A 1 68 ? -7.133 6.109 -9.122 1.00 56.03 68 LEU A C 1
ATOM 534 O O . LEU A 1 68 ? -8.136 5.405 -9.152 1.00 56.03 68 LEU A O 1
ATOM 538 N N . VAL A 1 69 ? -7.111 7.280 -8.478 1.00 61.41 69 VAL A N 1
ATOM 539 C CA . VAL A 1 69 ? -8.289 7.837 -7.798 1.00 61.41 69 VAL A CA 1
ATOM 540 C C . VAL A 1 69 ? -9.426 8.115 -8.784 1.00 61.41 69 VAL A C 1
ATOM 542 O O . VAL A 1 69 ? -10.579 7.887 -8.437 1.00 61.41 69 VAL A O 1
ATOM 545 N N . GLU A 1 70 ? -9.139 8.594 -9.996 1.00 61.38 70 GLU A N 1
ATOM 546 C CA . GLU A 1 70 ? -10.147 8.799 -11.046 1.00 61.38 70 GLU A CA 1
ATOM 547 C C . GLU A 1 70 ? -10.769 7.492 -11.548 1.00 61.38 70 GLU A C 1
ATOM 549 O O . GLU A 1 70 ? -11.982 7.447 -11.730 1.00 61.38 70 GLU A O 1
ATOM 554 N N . GLU A 1 71 ? -9.980 6.435 -11.749 1.00 57.19 71 GLU A N 1
ATOM 555 C CA . GLU A 1 71 ? -10.500 5.116 -12.136 1.00 57.19 71 GLU A CA 1
ATOM 556 C C . GLU A 1 71 ? -11.339 4.491 -11.029 1.00 57.19 71 GLU A C 1
ATOM 558 O O . GLU A 1 71 ? -12.445 4.012 -11.278 1.00 57.19 71 GLU A O 1
ATOM 563 N N . VAL A 1 72 ? -10.850 4.564 -9.790 1.00 52.53 72 VAL A N 1
ATOM 564 C CA . VAL A 1 72 ? -11.582 4.062 -8.631 1.00 52.53 72 VAL A CA 1
ATOM 565 C C . VAL A 1 72 ? -12.897 4.832 -8.504 1.00 52.53 72 VAL A C 1
ATOM 567 O O . VAL A 1 72 ? -13.929 4.185 -8.481 1.00 52.53 72 VAL A O 1
ATOM 570 N N . LYS A 1 73 ? -12.916 6.172 -8.620 1.00 57.28 73 LYS A N 1
ATOM 571 C CA . LYS A 1 73 ? -14.136 7.019 -8.574 1.00 57.28 73 LYS A CA 1
ATOM 572 C C . LYS A 1 73 ? -15.241 6.667 -9.577 1.00 57.28 73 LYS A C 1
ATOM 574 O O . LYS A 1 73 ? -16.369 7.107 -9.378 1.00 57.28 73 LYS A O 1
ATOM 579 N N . LYS A 1 74 ? -14.946 5.939 -10.657 1.00 53.31 74 LYS A N 1
ATOM 580 C CA . LYS A 1 74 ? -15.958 5.494 -11.635 1.00 53.31 74 LYS A CA 1
ATOM 581 C C . LYS A 1 74 ? -16.764 4.287 -11.145 1.00 53.31 74 LYS A C 1
ATOM 583 O O . LYS A 1 74 ? -17.740 3.912 -11.788 1.00 53.31 74 LYS A O 1
ATOM 588 N N . MET A 1 75 ? -16.352 3.665 -10.045 1.00 48.81 75 MET A N 1
ATOM 589 C CA . MET A 1 75 ? -17.044 2.544 -9.420 1.00 48.81 75 MET A CA 1
ATOM 590 C C . MET A 1 75 ? -18.061 3.068 -8.382 1.00 48.81 75 MET A C 1
ATOM 592 O O . MET A 1 75 ? -17.846 4.097 -7.751 1.00 48.81 75 MET A O 1
ATOM 596 N N . GLU A 1 76 ? -19.171 2.364 -8.166 1.00 49.00 76 GLU A N 1
ATOM 597 C CA . GLU A 1 76 ? -20.128 2.668 -7.086 1.00 49.00 76 GLU A CA 1
ATOM 598 C C . GLU A 1 76 ? -19.691 1.927 -5.808 1.00 49.00 76 GLU A C 1
ATOM 600 O O . GLU A 1 76 ? -19.943 0.732 -5.661 1.00 49.00 76 GLU A O 1
ATOM 605 N N . TYR A 1 77 ? -18.986 2.603 -4.896 1.00 59.28 77 TYR A N 1
ATOM 606 C CA . TYR A 1 77 ? -18.492 2.023 -3.637 1.00 59.28 77 TYR A CA 1
ATOM 607 C C . TYR A 1 77 ? -18.554 3.039 -2.495 1.00 59.28 77 TYR A C 1
ATOM 609 O O . TYR A 1 77 ? -18.465 4.253 -2.686 1.00 59.28 77 TYR A O 1
ATOM 617 N N . ASN A 1 78 ? -18.684 2.529 -1.270 1.00 66.56 78 ASN A N 1
ATOM 618 C CA . ASN A 1 78 ? -18.603 3.346 -0.067 1.00 66.56 78 ASN A CA 1
ATOM 619 C C . ASN A 1 78 ? -17.126 3.682 0.196 1.00 66.56 78 ASN A C 1
ATOM 621 O O . ASN A 1 78 ? -16.388 2.872 0.751 1.00 66.56 78 ASN A O 1
ATOM 625 N N . GLN A 1 79 ? -16.678 4.848 -0.269 1.00 74.31 79 GLN A N 1
ATOM 626 C CA . GLN A 1 79 ? -15.265 5.222 -0.263 1.00 74.31 79 GLN A CA 1
ATOM 627 C C . GLN A 1 79 ? -14.749 5.424 1.168 1.00 74.31 79 GLN A C 1
ATOM 629 O O . GLN A 1 79 ? -15.016 6.449 1.794 1.00 74.31 79 GLN A O 1
ATOM 634 N N . LEU A 1 80 ? -14.001 4.447 1.680 1.00 85.50 80 LEU A N 1
ATOM 635 C CA . LEU A 1 80 ? -13.264 4.537 2.936 1.00 85.50 80 LEU A CA 1
ATOM 636 C C . LEU A 1 80 ? -11.812 4.913 2.646 1.00 85.50 80 LEU A C 1
ATOM 638 O O . LEU A 1 80 ? -11.192 4.367 1.738 1.00 85.50 80 LEU A O 1
ATOM 642 N N . ILE A 1 81 ? -11.272 5.859 3.408 1.00 87.25 81 ILE A N 1
ATOM 643 C CA . ILE A 1 81 ? -9.924 6.391 3.206 1.00 87.25 81 ILE A CA 1
ATOM 644 C C . ILE A 1 81 ? -9.130 6.193 4.491 1.00 87.25 81 ILE A C 1
ATOM 646 O O . ILE A 1 81 ? -9.531 6.676 5.547 1.00 87.25 81 ILE A O 1
ATOM 650 N N . VAL A 1 82 ? -7.986 5.517 4.401 1.00 91.06 82 VAL A N 1
ATOM 651 C CA . VAL A 1 82 ? -7.018 5.414 5.498 1.00 91.06 82 VAL A CA 1
ATOM 652 C C . VAL A 1 82 ? -5.770 6.203 5.121 1.00 91.06 82 VAL A C 1
ATOM 654 O O . VAL A 1 82 ? -5.103 5.895 4.139 1.00 91.06 82 VAL A O 1
ATOM 657 N N . ILE A 1 83 ? -5.460 7.235 5.902 1.00 90.31 83 ILE A N 1
ATOM 658 C CA . ILE A 1 83 ? -4.263 8.058 5.734 1.00 90.31 83 ILE A CA 1
ATOM 659 C C . ILE A 1 83 ? -3.161 7.514 6.624 1.00 90.31 83 ILE A C 1
ATOM 661 O O . ILE A 1 83 ? -3.335 7.399 7.840 1.00 90.31 83 ILE A O 1
ATOM 665 N N . THR A 1 84 ? -2.028 7.206 6.001 1.00 92.25 84 THR A N 1
ATOM 666 C CA . THR A 1 84 ? -0.861 6.636 6.662 1.00 92.25 84 THR A CA 1
ATOM 667 C C . THR A 1 84 ? 0.445 7.206 6.124 1.00 92.25 84 THR A C 1
ATOM 669 O O . THR A 1 84 ? 0.442 7.978 5.165 1.00 92.25 84 THR A O 1
ATOM 672 N N . VAL A 1 85 ? 1.553 6.850 6.770 1.00 89.00 85 VAL A N 1
ATOM 673 C CA . VAL A 1 85 ? 2.899 7.307 6.434 1.00 89.00 85 VAL A CA 1
ATOM 674 C C . VAL A 1 85 ? 3.730 6.124 5.972 1.00 89.00 85 VAL A C 1
ATOM 676 O O . VAL A 1 85 ? 3.888 5.146 6.701 1.00 89.00 85 VAL A O 1
ATOM 679 N N . ASP A 1 86 ? 4.271 6.246 4.765 1.00 85.94 86 ASP A N 1
ATOM 680 C CA . ASP A 1 86 ? 5.167 5.256 4.180 1.00 85.94 86 ASP A CA 1
ATOM 681 C C . ASP A 1 86 ? 6.613 5.444 4.675 1.00 85.94 86 ASP A C 1
ATOM 683 O O . ASP A 1 86 ? 7.086 4.681 5.501 1.00 85.94 86 ASP A O 1
ATOM 687 N N . HIS A 1 87 ? 7.311 6.513 4.295 1.00 86.38 87 HIS A N 1
ATOM 688 C CA . HIS A 1 87 ? 8.677 6.769 4.774 1.00 86.38 87 HIS A CA 1
ATOM 689 C C . HIS A 1 87 ? 8.724 8.016 5.674 1.00 86.38 87 HIS A C 1
ATOM 691 O O . HIS A 1 87 ? 8.861 9.128 5.160 1.00 86.38 87 HIS A O 1
ATOM 697 N N . PRO A 1 88 ? 8.620 7.884 7.015 1.00 86.75 88 PRO A N 1
ATOM 698 C CA . PRO A 1 88 ? 8.621 9.051 7.901 1.00 86.75 88 PRO A CA 1
ATOM 699 C C . PRO A 1 88 ? 9.984 9.761 7.951 1.00 86.75 88 PRO A C 1
ATOM 701 O O . PRO A 1 88 ? 10.052 10.972 8.188 1.00 86.75 88 PRO A O 1
ATOM 704 N N . GLY A 1 89 ? 11.086 9.035 7.726 1.00 89.25 89 GLY A N 1
ATOM 705 C CA . GLY A 1 89 ? 12.433 9.582 7.853 1.00 89.25 89 GLY A CA 1
ATOM 706 C C . GLY A 1 89 ? 12.654 10.117 9.268 1.00 89.25 89 GLY A C 1
ATOM 707 O O . GLY A 1 89 ? 12.486 9.388 10.242 1.00 89.25 89 GLY A O 1
ATOM 708 N N . HIS A 1 90 ? 13.007 11.396 9.401 1.00 91.31 90 HIS A N 1
ATOM 709 C CA . HIS A 1 90 ? 13.183 12.057 10.704 1.00 91.31 90 HIS A CA 1
ATOM 710 C C . HIS A 1 90 ? 11.949 12.821 11.206 1.00 91.31 90 HIS A C 1
ATOM 712 O O . HIS A 1 90 ? 12.005 13.426 12.277 1.00 91.31 90 HIS A O 1
ATOM 718 N N . HIS A 1 91 ? 10.850 12.815 10.457 1.00 89.62 91 HIS A N 1
ATOM 719 C CA . HIS A 1 91 ? 9.645 13.552 10.820 1.00 89.62 91 HIS A CA 1
ATOM 720 C C . HIS A 1 91 ? 8.766 12.746 11.783 1.00 89.62 91 HIS A C 1
ATOM 722 O O . HIS A 1 91 ? 8.798 11.515 11.798 1.00 89.62 91 HIS A O 1
ATOM 728 N N . ASP A 1 92 ? 7.957 13.447 12.580 1.00 91.81 92 ASP A N 1
ATOM 729 C CA . ASP A 1 92 ? 6.892 12.814 13.360 1.00 91.81 92 ASP A CA 1
ATOM 730 C C . ASP A 1 92 ? 5.763 12.374 12.408 1.00 91.81 92 ASP A C 1
ATOM 732 O O . ASP A 1 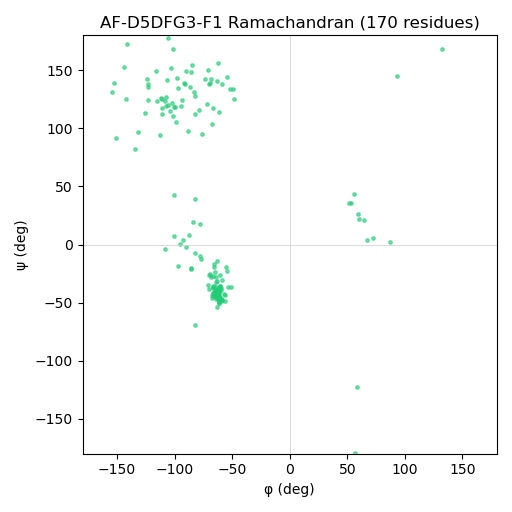92 ? 5.190 13.227 11.719 1.00 91.81 92 ASP A O 1
ATOM 736 N N . PRO A 1 93 ? 5.412 11.076 12.359 1.00 91.56 93 PRO A N 1
ATOM 737 C CA . PRO A 1 93 ? 4.359 10.595 11.475 1.00 91.56 93 PRO A CA 1
ATOM 738 C C . PRO A 1 93 ? 2.994 11.250 11.728 1.00 91.56 93 PRO A C 1
ATOM 740 O O . PRO A 1 93 ? 2.234 11.459 10.785 1.00 91.56 93 PRO A O 1
ATOM 743 N N . ASN A 1 94 ? 2.690 11.643 12.970 1.00 93.88 94 ASN A N 1
ATOM 744 C CA . ASN A 1 94 ? 1.435 12.330 13.285 1.00 93.88 94 ASN A CA 1
ATOM 745 C C . ASN A 1 94 ? 1.356 13.690 12.594 1.00 93.88 94 ASN A C 1
ATOM 747 O O . ASN A 1 94 ? 0.311 14.043 12.057 1.00 93.88 94 ASN A O 1
ATOM 751 N N . VAL A 1 95 ? 2.476 14.416 12.540 1.00 91.50 95 VAL A N 1
ATOM 752 C CA . VAL A 1 95 ? 2.549 15.720 11.870 1.00 91.50 95 VAL A CA 1
ATOM 753 C C . VAL A 1 95 ? 2.340 15.567 10.365 1.00 91.50 95 VAL A C 1
ATOM 755 O O . VAL A 1 95 ? 1.620 16.366 9.770 1.00 91.50 95 VAL A O 1
ATOM 758 N N . ILE A 1 96 ? 2.915 14.527 9.748 1.00 85.38 96 ILE A N 1
ATOM 759 C CA . ILE A 1 96 ? 2.694 14.231 8.322 1.00 85.38 96 ILE A CA 1
ATOM 760 C C . ILE A 1 96 ? 1.210 13.950 8.069 1.00 85.38 96 ILE A C 1
ATOM 762 O O . ILE A 1 96 ? 0.617 14.532 7.160 1.00 85.38 96 ILE A O 1
ATOM 766 N N . VAL A 1 97 ? 0.595 13.087 8.885 1.00 87.38 97 VAL A N 1
ATOM 767 C CA . VAL A 1 97 ? -0.837 12.781 8.769 1.00 87.38 97 VAL A CA 1
ATOM 768 C C . VAL A 1 97 ? -1.664 14.054 8.927 1.00 87.38 97 VAL A C 1
ATOM 770 O O . VAL A 1 97 ? -2.516 14.318 8.084 1.00 87.38 97 VAL A O 1
ATOM 773 N N . ASP A 1 98 ? -1.398 14.876 9.942 1.00 86.94 98 ASP A N 1
ATOM 774 C CA . ASP A 1 98 ? -2.114 16.134 10.163 1.00 86.94 98 ASP A CA 1
ATOM 775 C C . ASP A 1 98 ? -2.021 17.074 8.958 1.00 86.94 98 ASP A C 1
ATOM 777 O O . ASP A 1 98 ? -3.039 17.628 8.540 1.00 86.94 98 ASP A O 1
ATOM 781 N N . GLN A 1 99 ? -0.840 17.201 8.348 1.00 79.25 99 GLN A N 1
ATOM 782 C CA . GLN A 1 99 ? -0.643 18.000 7.138 1.00 79.25 99 GLN A CA 1
ATOM 783 C C . GLN A 1 99 ? -1.470 17.476 5.961 1.00 79.25 99 GLN A C 1
ATOM 785 O O . GLN A 1 99 ? -2.172 18.259 5.321 1.00 79.25 99 GLN A O 1
ATOM 790 N N . VAL A 1 100 ? -1.459 16.165 5.701 1.00 80.06 100 VAL A N 1
ATOM 791 C CA . VAL A 1 100 ? -2.280 15.554 4.639 1.00 80.06 100 VAL A CA 1
ATOM 792 C C . VAL A 1 100 ? -3.770 15.774 4.906 1.00 80.06 100 VAL A C 1
ATOM 794 O O . VAL A 1 100 ? -4.525 16.114 3.993 1.00 80.06 100 VAL A O 1
ATOM 797 N N . MET A 1 101 ? -4.196 15.655 6.166 1.00 79.56 101 MET A N 1
ATOM 798 C CA . MET A 1 101 ? -5.588 15.864 6.564 1.00 79.56 101 MET A CA 1
ATOM 799 C C . MET A 1 101 ? -6.085 17.287 6.261 1.00 79.56 101 MET A C 1
ATOM 801 O O . MET A 1 101 ? -7.279 17.451 6.016 1.00 79.56 101 MET A O 1
ATOM 805 N N . THR A 1 102 ? -5.209 18.301 6.204 1.00 78.19 102 THR A N 1
ATOM 806 C CA . THR A 1 102 ? -5.601 19.675 5.821 1.00 78.19 102 THR A CA 1
ATOM 807 C C . THR A 1 102 ? -6.077 19.803 4.371 1.00 78.19 102 THR A C 1
ATOM 809 O O . THR A 1 102 ? -6.786 20.753 4.046 1.00 78.19 102 THR A O 1
ATOM 812 N N . GLY A 1 103 ? -5.734 18.842 3.504 1.00 72.94 103 GLY A N 1
ATOM 813 C CA . GLY A 1 103 ? -6.178 18.811 2.109 1.00 72.94 103 GLY A CA 1
ATOM 814 C C . GLY A 1 103 ? -7.622 18.334 1.917 1.00 72.94 103 GLY A C 1
ATOM 815 O O . GLY A 1 103 ? -8.175 18.484 0.828 1.00 72.94 103 GLY A O 1
ATOM 816 N N . PHE A 1 104 ? -8.254 17.766 2.949 1.00 73.62 104 PHE A N 1
ATOM 817 C CA . PHE A 1 104 ? -9.637 17.298 2.878 1.00 73.62 104 PHE A CA 1
ATOM 818 C C . PHE A 1 104 ? -10.617 18.424 3.206 1.00 73.62 104 PHE A C 1
ATOM 820 O O . PHE A 1 104 ? -10.469 19.122 4.203 1.00 73.62 104 PHE A O 1
ATOM 827 N N . SER A 1 105 ? -11.692 18.554 2.423 1.00 79.19 105 SER A N 1
ATOM 828 C CA . SER A 1 105 ? -12.753 19.534 2.704 1.00 79.19 105 SER A CA 1
ATOM 829 C C . SER A 1 105 ? -13.541 19.220 3.983 1.00 79.19 105 SER A C 1
ATOM 831 O O . SER A 1 105 ? -14.066 20.130 4.616 1.00 79.19 105 SER A O 1
ATOM 833 N N . ASN A 1 106 ? -13.620 17.942 4.373 1.00 80.62 106 ASN A N 1
ATOM 834 C CA . ASN A 1 106 ? -14.191 17.502 5.648 1.00 80.62 106 ASN A CA 1
ATOM 835 C C . ASN A 1 106 ? -13.277 16.457 6.318 1.00 80.62 106 ASN A C 1
ATOM 837 O O . ASN A 1 106 ? -13.534 15.257 6.208 1.00 80.62 106 ASN A O 1
ATOM 841 N N . PRO A 1 107 ? -12.216 16.887 7.022 1.00 76.56 107 PRO A N 1
ATOM 842 C CA . PRO A 1 107 ? -11.255 15.988 7.670 1.00 76.56 107 PRO A CA 1
ATOM 843 C C . PRO A 1 107 ? -11.851 15.113 8.785 1.00 76.56 107 PRO A C 1
ATOM 845 O O . PRO A 1 107 ? -11.199 14.178 9.242 1.00 76.56 107 PRO A O 1
ATOM 848 N N . SER A 1 108 ? -13.060 15.429 9.258 1.00 85.38 108 SER A N 1
ATOM 849 C CA . SER A 1 108 ? -13.763 14.707 10.327 1.00 85.38 108 SER A CA 1
ATOM 850 C C . SER A 1 108 ? -14.835 13.750 9.802 1.00 85.38 108 SER A C 1
ATOM 852 O O . SER A 1 108 ? -15.609 13.211 10.593 1.00 85.38 108 SER A O 1
ATOM 854 N N . ALA A 1 109 ? -14.916 13.548 8.483 1.00 82.94 109 ALA A N 1
ATOM 855 C CA . ALA A 1 109 ? -15.854 12.601 7.898 1.00 82.94 109 ALA A CA 1
ATOM 856 C C . ALA A 1 109 ? -15.605 11.183 8.442 1.00 82.94 109 ALA A C 1
ATOM 858 O O . ALA A 1 109 ? -14.466 10.738 8.567 1.00 82.94 109 ALA A O 1
ATOM 859 N N . SER A 1 110 ? -16.680 10.458 8.758 1.00 87.94 110 SER A N 1
ATOM 860 C CA . SER A 1 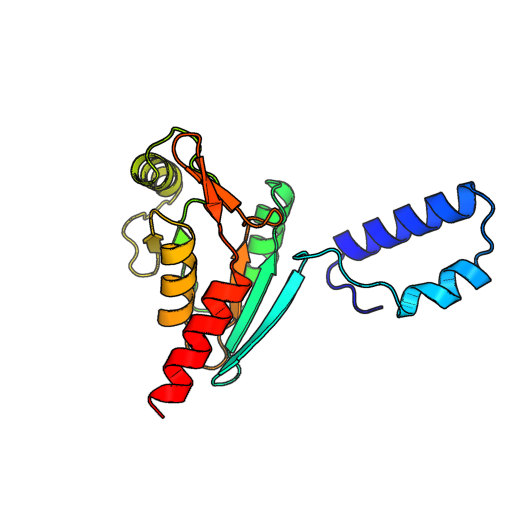110 ? -16.609 9.150 9.427 1.00 87.94 110 SER A CA 1
ATOM 861 C C . SER A 1 110 ? -15.955 8.049 8.589 1.00 87.94 110 SER A C 1
ATOM 863 O O . SER A 1 110 ? -15.594 7.010 9.129 1.00 87.94 110 SER A O 1
ATOM 865 N N . ASN A 1 111 ? -15.839 8.262 7.280 1.00 85.06 111 ASN A N 1
ATOM 866 C CA . ASN A 1 111 ? -15.186 7.376 6.323 1.00 85.06 111 ASN A CA 1
ATOM 867 C C . ASN A 1 111 ? -13.701 7.717 6.095 1.00 85.06 111 ASN A C 1
ATOM 869 O O . ASN A 1 111 ? -13.069 7.092 5.246 1.00 85.06 111 ASN A O 1
ATOM 873 N N . ILE A 1 112 ? -13.140 8.699 6.814 1.00 86.56 112 ILE A N 1
ATOM 874 C CA . ILE A 1 112 ? -11.716 9.044 6.764 1.00 86.56 112 ILE A CA 1
ATOM 875 C C . ILE A 1 112 ? -11.065 8.660 8.090 1.00 86.56 112 ILE A C 1
ATOM 877 O O . ILE A 1 112 ? -11.472 9.087 9.170 1.00 86.56 112 ILE A O 1
ATOM 881 N N . HIS A 1 113 ? -10.010 7.862 8.008 1.00 92.19 113 HIS A N 1
ATOM 882 C CA . HIS A 1 113 ? -9.314 7.306 9.151 1.00 92.19 113 HIS A CA 1
ATOM 883 C C . HIS A 1 113 ? -7.836 7.673 9.121 1.00 92.19 113 HIS A C 1
ATOM 885 O O . HIS A 1 113 ? -7.187 7.656 8.082 1.00 92.19 113 HIS A O 1
ATOM 891 N N . ARG A 1 114 ? -7.287 7.948 10.302 1.00 93.56 114 ARG A N 1
ATOM 892 C CA . ARG A 1 114 ? -5.859 8.203 10.512 1.00 93.56 114 ARG A CA 1
ATOM 893 C C . ARG A 1 114 ? -5.163 6.933 10.998 1.00 93.56 114 ARG A C 1
ATOM 895 O O . ARG A 1 114 ? -5.764 6.187 11.785 1.00 93.56 114 ARG A O 1
ATOM 902 N N . ALA A 1 115 ? -3.934 6.717 10.541 1.00 95.81 115 ALA A N 1
ATOM 903 C CA . ALA A 1 115 ? -3.050 5.630 10.946 1.00 95.81 115 ALA A CA 1
ATOM 904 C C . ALA A 1 115 ? -1.574 6.071 10.816 1.00 95.81 115 ALA A C 1
ATOM 906 O O . ALA A 1 115 ? -1.002 5.954 9.735 1.00 95.81 115 ALA A O 1
ATOM 907 N N . PRO A 1 116 ? -0.956 6.619 11.878 1.00 93.81 116 PRO A N 1
ATOM 908 C CA . PRO A 1 116 ? 0.393 7.195 11.830 1.00 93.81 116 PRO A CA 1
ATOM 909 C C . PRO A 1 116 ? 1.507 6.286 11.293 1.00 93.81 116 PRO A C 1
ATOM 911 O O . PRO A 1 116 ? 2.509 6.801 10.813 1.00 93.81 116 PRO A O 1
ATOM 914 N N . THR A 1 117 ? 1.362 4.961 11.332 1.00 93.19 117 THR A N 1
ATOM 915 C CA . THR A 1 117 ? 2.349 4.022 10.768 1.00 93.19 117 THR A CA 1
ATOM 916 C C . THR A 1 117 ? 1.760 3.215 9.616 1.00 93.19 117 THR A C 1
ATOM 918 O O . THR A 1 117 ? 0.561 2.920 9.623 1.00 93.19 117 THR A O 1
ATOM 921 N N . ARG A 1 118 ? 2.592 2.819 8.638 1.00 93.25 118 ARG A N 1
ATOM 922 C CA . ARG A 1 118 ? 2.147 1.991 7.502 1.00 93.25 118 ARG A CA 1
ATOM 923 C C . ARG A 1 118 ? 1.497 0.696 7.969 1.00 93.25 118 ARG A C 1
ATOM 925 O O . ARG A 1 118 ? 0.422 0.364 7.482 1.00 93.25 118 ARG A O 1
ATOM 932 N N . THR A 1 119 ? 2.080 0.024 8.961 1.00 94.12 119 THR A N 1
ATOM 933 C CA . THR A 1 119 ? 1.500 -1.178 9.573 1.00 94.12 119 THR A CA 1
ATOM 934 C C . THR A 1 119 ? 0.090 -0.932 10.106 1.00 94.12 119 THR A C 1
ATOM 936 O O . THR A 1 119 ? -0.826 -1.687 9.783 1.00 94.12 119 THR A O 1
ATOM 939 N N . GLU A 1 120 ? -0.128 0.148 10.863 1.00 95.81 120 GLU A N 1
ATOM 940 C CA . GLU A 1 120 ? -1.475 0.521 11.308 1.00 95.81 120 GLU A CA 1
ATOM 941 C C . GLU A 1 120 ? -2.400 0.821 10.126 1.00 95.81 120 GLU A C 1
ATOM 943 O O . GLU A 1 120 ? -3.570 0.449 10.160 1.00 95.81 120 GLU A O 1
ATOM 948 N N . GLY A 1 121 ? -1.893 1.475 9.078 1.00 95.06 121 GLY A N 1
ATOM 949 C CA . GLY A 1 121 ? -2.661 1.809 7.881 1.00 95.06 121 GLY A CA 1
ATOM 950 C C . GLY A 1 121 ? -3.171 0.568 7.156 1.00 95.06 121 GLY A C 1
ATOM 951 O O . GLY A 1 121 ? -4.363 0.475 6.848 1.00 95.06 121 GLY A O 1
ATOM 952 N N . VAL A 1 122 ? -2.290 -0.410 6.946 1.00 94.94 122 VAL A N 1
ATOM 953 C CA . VAL A 1 122 ? -2.619 -1.697 6.324 1.00 94.94 122 VAL A CA 1
ATOM 954 C C . VAL A 1 122 ? -3.627 -2.458 7.183 1.00 94.94 122 VAL A C 1
ATOM 956 O O . VAL A 1 122 ? -4.716 -2.773 6.706 1.00 94.94 122 VAL A O 1
ATOM 959 N N . LEU A 1 123 ? -3.340 -2.672 8.471 1.00 96.56 123 LEU A N 1
ATOM 960 C CA . LEU A 1 123 ? -4.233 -3.409 9.377 1.00 96.56 123 LEU A CA 1
ATOM 961 C C . LEU A 1 123 ? -5.612 -2.752 9.506 1.00 96.56 123 LEU A C 1
ATOM 963 O O . LEU A 1 123 ? -6.643 -3.430 9.538 1.00 96.56 123 LEU A O 1
ATOM 967 N N . LYS A 1 124 ? -5.656 -1.420 9.555 1.00 96.12 124 LYS A N 1
ATOM 968 C CA . LYS A 1 124 ? -6.911 -0.674 9.627 1.00 96.12 124 LYS A CA 1
ATOM 969 C C . LYS A 1 124 ? -7.719 -0.821 8.345 1.00 96.12 124 LYS A C 1
ATOM 971 O O . LYS A 1 124 ? -8.920 -1.047 8.428 1.00 96.12 124 LYS A O 1
ATOM 976 N N . SER A 1 125 ? -7.070 -0.772 7.185 1.00 94.50 125 SER A N 1
ATOM 977 C CA . SER A 1 125 ? -7.733 -0.991 5.894 1.00 94.50 125 SER A CA 1
ATOM 978 C C . SER A 1 125 ? -8.327 -2.400 5.803 1.00 94.50 125 SER A C 1
ATOM 980 O O . SER A 1 125 ? -9.497 -2.546 5.458 1.00 94.50 125 SER A O 1
ATOM 982 N N . LEU A 1 126 ? -7.560 -3.421 6.203 1.00 94.75 126 LEU A N 1
ATOM 983 C CA . LEU A 1 126 ? -8.011 -4.817 6.234 1.00 94.75 126 LEU A CA 1
ATOM 984 C C . LEU A 1 126 ? -9.201 -5.025 7.181 1.00 94.75 126 LEU A C 1
ATOM 986 O O . LEU A 1 126 ? -10.191 -5.638 6.794 1.00 94.75 126 LEU A O 1
ATOM 990 N N . SER A 1 127 ? -9.133 -4.475 8.398 1.00 94.19 127 SER A N 1
ATOM 991 C CA . SER A 1 127 ? -10.201 -4.629 9.402 1.00 94.19 127 SER A CA 1
ATOM 992 C C . SER A 1 127 ? -11.494 -3.882 9.073 1.00 94.19 127 SER A C 1
ATOM 994 O O . SER A 1 127 ? -12.563 -4.278 9.535 1.00 94.19 127 SER A O 1
ATOM 996 N N . LEU A 1 128 ? -11.409 -2.801 8.295 1.00 92.25 128 LEU A N 1
ATOM 997 C CA . LEU A 1 128 ? -12.573 -2.040 7.843 1.00 92.25 128 LEU A CA 1
ATOM 998 C C . LEU A 1 128 ? -13.199 -2.623 6.568 1.00 92.25 128 LEU A C 1
ATOM 1000 O O . LEU A 1 128 ? -14.370 -2.347 6.296 1.00 92.25 128 LEU A O 1
ATOM 1004 N N . GLY A 1 129 ? -12.439 -3.413 5.805 1.00 89.56 129 GLY A N 1
ATOM 1005 C CA . GLY A 1 129 ? -12.904 -4.044 4.577 1.00 89.56 129 GLY A CA 1
ATOM 1006 C C . GLY A 1 129 ? -13.940 -5.140 4.831 1.00 89.56 129 GLY A C 1
ATOM 1007 O O . GLY A 1 129 ? -13.820 -5.955 5.747 1.00 89.56 129 GLY A O 1
ATOM 1008 N N . LYS A 1 130 ? -14.966 -5.178 3.987 1.00 88.69 130 LYS A N 1
ATOM 1009 C CA . LYS A 1 130 ? -16.068 -6.146 4.022 1.00 88.69 130 LYS A CA 1
ATOM 1010 C C . LYS A 1 130 ? -15.882 -7.241 2.962 1.00 88.69 130 LYS A C 1
ATOM 1012 O O . LYS A 1 130 ? -15.028 -7.115 2.082 1.00 88.69 130 LYS A O 1
ATOM 1017 N N . PRO A 1 131 ? -16.674 -8.330 3.020 1.00 88.75 131 PRO A N 1
ATOM 1018 C CA . PRO A 1 131 ? -16.740 -9.306 1.935 1.00 88.75 131 PRO A CA 1
ATOM 1019 C C . PRO A 1 131 ? -16.960 -8.644 0.571 1.00 88.75 131 PRO A C 1
ATOM 1021 O O . PRO A 1 131 ? -17.862 -7.818 0.434 1.00 88.75 131 PRO A O 1
ATOM 1024 N N . ASN A 1 132 ? -16.190 -9.067 -0.433 1.00 87.94 132 ASN A N 1
ATOM 1025 C CA . ASN A 1 132 ? -16.155 -8.512 -1.794 1.00 87.94 132 ASN A CA 1
ATOM 1026 C C . ASN A 1 132 ? -15.596 -7.084 -1.944 1.00 87.94 132 ASN A C 1
ATOM 1028 O O . ASN A 1 132 ? -15.608 -6.565 -3.062 1.00 87.94 132 ASN A O 1
ATOM 1032 N N . ASP A 1 133 ? -15.101 -6.446 -0.878 1.00 89.25 133 ASP A N 1
ATOM 1033 C CA . ASP A 1 133 ? -14.447 -5.142 -1.013 1.00 89.25 133 ASP A CA 1
ATOM 1034 C C . ASP A 1 133 ? -13.086 -5.274 -1.710 1.00 89.25 133 ASP A C 1
ATOM 1036 O O . ASP A 1 133 ? -12.367 -6.270 -1.573 1.00 89.25 133 ASP A O 1
ATOM 1040 N N . ILE A 1 134 ? -12.714 -4.208 -2.418 1.00 87.69 134 ILE A N 1
ATOM 1041 C CA . ILE A 1 134 ? -11.365 -4.009 -2.940 1.00 87.69 134 ILE A CA 1
ATOM 1042 C C . ILE A 1 134 ? -10.656 -3.010 -2.030 1.00 87.69 134 ILE A C 1
ATOM 1044 O O . ILE A 1 134 ? -11.098 -1.873 -1.868 1.00 87.69 134 ILE A O 1
ATOM 1048 N N . ILE A 1 135 ? -9.535 -3.433 -1.460 1.00 91.06 135 ILE A N 1
ATOM 1049 C CA . ILE A 1 135 ? -8.628 -2.595 -0.686 1.00 91.06 135 ILE A CA 1
ATOM 1050 C C . ILE A 1 135 ? -7.467 -2.227 -1.593 1.00 91.06 135 ILE A C 1
ATOM 1052 O O . ILE A 1 135 ? -6.724 -3.086 -2.054 1.00 91.06 135 ILE A O 1
ATOM 1056 N N . LEU A 1 136 ? -7.303 -0.936 -1.838 1.00 87.81 136 LEU A N 1
ATOM 1057 C CA . LEU A 1 136 ? -6.197 -0.417 -2.623 1.00 87.81 136 LEU A CA 1
ATOM 1058 C C . LEU A 1 136 ? -5.163 0.206 -1.688 1.00 87.81 136 LEU A C 1
ATOM 1060 O O . LEU A 1 136 ? -5.428 1.221 -1.042 1.00 87.81 136 LEU A O 1
ATOM 1064 N N . LEU A 1 137 ? -3.977 -0.389 -1.642 1.00 88.88 137 LEU A N 1
ATOM 1065 C CA . LEU A 1 137 ? -2.831 0.134 -0.918 1.00 88.88 137 LEU A CA 1
ATOM 1066 C C . LEU A 1 137 ? -1.898 0.806 -1.923 1.00 88.88 137 LEU A C 1
ATOM 1068 O O . LEU A 1 137 ? -1.292 0.160 -2.775 1.00 88.88 137 LEU A O 1
ATOM 1072 N N . THR A 1 138 ? -1.823 2.132 -1.832 1.00 84.25 138 THR A N 1
ATOM 1073 C CA . THR A 1 138 ? -0.957 2.946 -2.694 1.00 84.25 138 THR A CA 1
ATOM 1074 C C . THR A 1 138 ? 0.278 3.388 -1.936 1.00 84.25 138 THR A C 1
ATOM 1076 O O . THR A 1 138 ? 0.208 3.556 -0.710 1.00 84.25 138 THR A O 1
ATOM 1079 N N . SER A 1 139 ? 1.381 3.608 -2.658 1.00 78.00 139 SER A N 1
ATOM 1080 C CA . SER A 1 139 ? 2.703 3.790 -2.040 1.00 78.00 139 SER A CA 1
ATOM 1081 C C . SER A 1 139 ? 3.060 2.578 -1.149 1.00 78.00 139 SER A C 1
ATOM 1083 O O . SER A 1 139 ? 2.299 1.612 -1.115 1.00 78.00 139 SER A O 1
ATOM 1085 N N . GLY A 1 140 ? 4.219 2.555 -0.495 1.00 72.88 140 GLY A N 1
ATOM 1086 C CA . GLY A 1 140 ? 4.739 1.386 0.219 1.00 72.88 140 GLY A CA 1
ATOM 1087 C C . GLY A 1 140 ? 6.200 1.091 -0.115 1.00 72.88 140 GLY A C 1
ATOM 1088 O O . GLY A 1 140 ? 6.772 1.649 -1.057 1.00 72.88 140 GLY A O 1
ATOM 1089 N N . CYS A 1 141 ? 6.805 0.203 0.671 1.00 67.62 141 CYS A N 1
ATOM 1090 C CA . CYS A 1 141 ? 8.225 -0.092 0.581 1.00 67.62 141 CYS A CA 1
ATOM 1091 C C . CYS A 1 141 ? 8.502 -1.378 -0.202 1.00 67.62 141 CYS A C 1
ATOM 1093 O O . CYS A 1 141 ? 8.134 -2.461 0.235 1.00 67.62 141 CYS A O 1
ATOM 1095 N N . ILE A 1 142 ? 9.227 -1.248 -1.315 1.00 65.19 142 ILE A N 1
ATOM 1096 C CA . ILE A 1 142 ? 9.724 -2.383 -2.117 1.00 65.19 142 ILE A CA 1
ATOM 1097 C C . ILE A 1 142 ? 11.066 -2.900 -1.569 1.00 65.19 142 ILE A C 1
ATOM 1099 O O . ILE A 1 142 ? 11.462 -4.033 -1.804 1.00 65.19 142 ILE A O 1
ATOM 1103 N N . ASN A 1 143 ? 11.782 -2.080 -0.796 1.00 70.75 143 ASN A N 1
ATOM 1104 C CA . ASN A 1 143 ? 13.132 -2.399 -0.322 1.00 70.75 143 ASN A CA 1
ATOM 1105 C C . ASN A 1 143 ? 13.142 -3.201 0.993 1.00 70.75 143 ASN A C 1
ATOM 1107 O O . ASN A 1 143 ? 14.198 -3.356 1.604 1.00 70.75 143 ASN A O 1
ATOM 1111 N N . GLY A 1 144 ? 11.979 -3.657 1.467 1.00 82.31 144 GLY A N 1
ATOM 1112 C CA . GLY A 1 144 ? 11.850 -4.467 2.680 1.00 82.31 144 GLY A CA 1
ATOM 1113 C C . GLY A 1 144 ? 12.073 -3.724 4.003 1.00 82.31 144 GLY A C 1
ATOM 1114 O O . GLY A 1 144 ? 12.099 -4.369 5.051 1.00 82.31 144 GLY A O 1
ATOM 1115 N N . ALA A 1 145 ? 12.247 -2.395 4.001 1.00 86.56 145 ALA A N 1
ATOM 1116 C CA . ALA A 1 145 ? 12.424 -1.614 5.227 1.00 86.56 145 ALA A CA 1
ATOM 1117 C C . ALA A 1 145 ? 11.950 -0.155 5.118 1.00 86.56 145 ALA A C 1
ATOM 1119 O O . ALA A 1 145 ? 12.229 0.537 4.144 1.00 86.56 145 ALA A O 1
ATOM 1120 N N . GLN A 1 146 ? 11.299 0.353 6.165 1.00 88.81 146 GLN A N 1
ATOM 1121 C CA . GLN A 1 146 ? 10.963 1.769 6.323 1.00 88.81 146 GLN A CA 1
ATOM 1122 C C . GLN A 1 146 ? 12.068 2.514 7.075 1.00 88.81 146 GLN A C 1
ATOM 1124 O O . GLN A 1 146 ? 12.563 2.050 8.102 1.00 88.81 146 GLN A O 1
ATOM 1129 N N . LEU A 1 147 ? 12.405 3.725 6.631 1.00 86.44 147 LEU A N 1
ATOM 1130 C CA . LEU A 1 147 ? 13.327 4.595 7.362 1.00 86.44 147 LEU A CA 1
ATOM 1131 C C . LEU A 1 147 ? 12.591 5.345 8.482 1.00 86.44 147 LEU A C 1
ATOM 1133 O O . LEU A 1 147 ? 11.792 6.245 8.211 1.00 86.44 147 LEU A O 1
ATOM 1137 N N . VAL A 1 148 ? 12.908 5.027 9.739 1.00 87.31 148 VAL A N 1
ATOM 1138 C CA . VAL A 1 148 ? 12.310 5.636 10.937 1.00 87.31 148 VAL A CA 1
ATOM 1139 C C . VAL A 1 148 ? 13.402 6.190 11.851 1.00 87.31 148 VAL A C 1
ATOM 1141 O O . VAL A 1 148 ? 14.203 5.457 12.430 1.00 87.31 148 VAL A O 1
ATOM 1144 N N . LYS A 1 149 ? 13.441 7.518 11.995 1.00 88.44 149 LYS A N 1
ATOM 1145 C CA . LYS A 1 149 ? 14.440 8.272 12.775 1.00 88.44 149 LYS A CA 1
ATOM 1146 C C . LYS A 1 149 ? 15.891 7.911 12.424 1.00 88.44 149 LYS A C 1
ATOM 1148 O O . LYS A 1 149 ? 16.756 7.921 13.294 1.00 88.44 149 LYS A O 1
ATOM 1153 N N . GLY A 1 150 ? 16.150 7.621 11.150 1.00 85.00 150 GLY A N 1
ATOM 1154 C CA . GLY A 1 150 ? 17.474 7.249 10.645 1.00 85.00 150 GLY A CA 1
ATOM 1155 C C . GLY A 1 150 ? 17.810 5.757 10.743 1.00 85.00 150 GLY A C 1
ATOM 1156 O O . GLY A 1 150 ? 18.908 5.384 10.352 1.00 85.00 150 GLY A O 1
ATOM 1157 N N . ASN A 1 151 ? 16.891 4.913 11.228 1.00 88.56 151 ASN A N 1
ATOM 1158 C CA . ASN A 1 151 ? 17.061 3.459 11.255 1.00 88.56 151 ASN A CA 1
ATOM 1159 C C . ASN A 1 151 ? 16.184 2.792 10.195 1.00 88.56 151 ASN A C 1
ATOM 1161 O O . ASN A 1 151 ? 15.035 3.193 10.011 1.00 88.56 151 ASN A O 1
ATOM 1165 N N . GLU A 1 152 ? 16.706 1.756 9.548 1.00 90.44 152 GLU A N 1
ATOM 1166 C CA . GLU A 1 152 ? 15.927 0.866 8.688 1.00 90.44 152 GLU A CA 1
ATOM 1167 C C . GLU A 1 152 ? 15.158 -0.127 9.563 1.00 90.44 152 GLU A C 1
ATOM 1169 O O . GLU A 1 152 ? 15.745 -0.920 10.301 1.00 90.44 152 GLU A O 1
ATOM 1174 N N . ILE A 1 153 ? 13.833 -0.045 9.518 1.00 89.75 153 ILE A N 1
ATOM 1175 C CA . ILE A 1 153 ? 12.924 -0.941 10.228 1.00 89.75 153 ILE A CA 1
ATOM 1176 C C . ILE A 1 153 ? 12.317 -1.896 9.199 1.00 89.75 153 ILE A C 1
ATOM 1178 O O . ILE A 1 153 ? 11.659 -1.403 8.284 1.00 89.75 153 ILE A O 1
ATOM 1182 N N . PRO A 1 154 ? 12.508 -3.223 9.319 1.00 92.25 154 PRO A N 1
ATOM 1183 C CA . PRO A 1 154 ? 11.932 -4.188 8.388 1.00 92.25 154 PRO A CA 1
ATOM 1184 C C . PRO A 1 154 ? 10.422 -4.003 8.211 1.00 92.25 154 PRO A C 1
ATOM 1186 O O . PRO A 1 154 ? 9.699 -3.831 9.194 1.00 92.25 154 PRO A O 1
ATOM 1189 N N . HIS A 1 155 ? 9.961 -4.028 6.962 1.00 90.94 155 HIS A N 1
ATOM 1190 C CA . HIS A 1 155 ? 8.561 -3.810 6.605 1.00 90.94 155 HIS A CA 1
ATOM 1191 C C . HIS A 1 155 ? 8.212 -4.491 5.280 1.00 90.94 155 HIS A C 1
ATOM 1193 O O . HIS A 1 155 ? 8.891 -4.274 4.279 1.00 90.94 155 HIS A O 1
ATOM 1199 N N . SER A 1 156 ? 7.104 -5.231 5.266 1.00 91.62 156 SER A N 1
ATOM 1200 C CA . SER A 1 156 ? 6.458 -5.758 4.060 1.00 91.62 156 SER A CA 1
ATOM 1201 C C . SER A 1 156 ? 4.943 -5.682 4.238 1.00 91.62 156 SER A C 1
ATOM 1203 O O . SER A 1 156 ? 4.394 -6.203 5.214 1.00 91.62 156 SER A O 1
ATOM 1205 N N . ASP A 1 157 ? 4.258 -5.025 3.298 1.00 92.25 157 ASP A N 1
ATOM 1206 C CA . ASP A 1 157 ? 2.793 -4.985 3.299 1.00 92.25 157 ASP A CA 1
ATOM 1207 C C . ASP A 1 157 ? 2.232 -6.402 3.089 1.00 92.25 157 ASP A C 1
ATOM 1209 O O . ASP A 1 157 ? 1.268 -6.790 3.749 1.00 92.25 157 ASP A O 1
ATOM 1213 N N . GLU A 1 158 ? 2.878 -7.203 2.239 1.00 91.75 158 GLU A N 1
ATOM 1214 C CA . GLU A 1 158 ? 2.537 -8.596 1.952 1.00 91.75 158 GLU A CA 1
ATOM 1215 C C . GLU A 1 158 ? 2.572 -9.465 3.216 1.00 91.75 158 GLU A C 1
ATOM 1217 O O . GLU A 1 158 ? 1.615 -10.195 3.486 1.00 91.75 158 GLU A O 1
ATOM 1222 N N . GLU A 1 159 ? 3.637 -9.371 4.019 1.00 93.12 159 GLU A N 1
ATOM 1223 C CA . GLU A 1 159 ? 3.769 -10.123 5.274 1.00 93.12 159 GLU A CA 1
ATOM 1224 C C . GLU A 1 159 ? 2.702 -9.722 6.297 1.00 93.12 159 GLU A C 1
ATOM 1226 O O . GLU A 1 159 ? 2.138 -10.584 6.982 1.00 93.12 159 GLU A O 1
ATOM 1231 N N . ILE A 1 160 ? 2.384 -8.425 6.386 1.00 94.94 160 ILE A N 1
ATOM 1232 C CA . ILE A 1 160 ? 1.331 -7.912 7.272 1.00 94.94 160 ILE A CA 1
ATOM 1233 C C . ILE A 1 160 ? -0.034 -8.465 6.845 1.00 94.94 160 ILE A C 1
ATOM 1235 O O . ILE A 1 160 ? -0.787 -8.956 7.689 1.00 94.94 160 ILE A O 1
ATOM 1239 N N . ILE A 1 161 ? -0.345 -8.423 5.545 1.00 94.56 161 ILE A N 1
ATOM 1240 C CA . ILE A 1 161 ? -1.598 -8.947 4.980 1.00 94.56 161 ILE A CA 1
ATOM 1241 C C . ILE A 1 161 ? -1.707 -10.455 5.232 1.00 94.56 161 ILE A C 1
ATOM 1243 O O . ILE A 1 161 ? -2.726 -10.925 5.745 1.00 94.56 161 ILE A O 1
ATOM 1247 N N . ALA A 1 162 ? -0.650 -11.212 4.926 1.00 93.94 162 ALA A N 1
ATOM 1248 C CA . ALA A 1 162 ? -0.615 -12.657 5.122 1.00 93.94 162 ALA A CA 1
ATOM 1249 C C . ALA A 1 162 ? -0.819 -13.033 6.598 1.00 93.94 162 ALA A C 1
ATOM 1251 O O . ALA A 1 162 ? -1.645 -13.892 6.916 1.00 93.94 162 ALA A O 1
ATOM 1252 N N . SER A 1 163 ? -0.126 -12.341 7.507 1.00 95.00 163 SER A N 1
ATOM 1253 C CA . SER A 1 163 ? -0.251 -12.548 8.954 1.00 95.00 163 SER A CA 1
ATOM 1254 C C . SER A 1 163 ? -1.660 -12.234 9.458 1.00 95.00 163 SER A C 1
ATOM 1256 O O . SER A 1 163 ? -2.225 -12.991 10.253 1.00 95.00 163 SER A O 1
ATOM 1258 N N . TYR A 1 164 ? -2.262 -11.147 8.967 1.00 94.94 164 TYR A N 1
ATOM 1259 C CA . TYR A 1 164 ? -3.627 -10.771 9.318 1.00 94.94 164 TYR A CA 1
ATOM 1260 C C . TYR A 1 164 ? -4.631 -11.855 8.901 1.00 94.94 164 TYR A C 1
ATOM 1262 O O . TYR A 1 164 ? -5.399 -12.336 9.737 1.00 94.94 164 TYR A O 1
ATOM 1270 N N . TYR A 1 165 ? -4.592 -12.321 7.650 1.00 93.25 165 TYR A N 1
ATOM 1271 C CA . TYR A 1 165 ? -5.508 -13.364 7.173 1.00 93.25 165 TYR A CA 1
ATOM 1272 C C . TYR A 1 165 ? -5.284 -14.731 7.838 1.00 93.25 165 TYR A C 1
ATOM 1274 O O . TYR A 1 165 ? -6.255 -15.432 8.150 1.00 93.25 165 TYR A O 1
ATOM 1282 N N . ALA A 1 166 ? -4.036 -15.095 8.141 1.00 92.19 166 ALA A N 1
ATOM 1283 C CA . ALA A 1 166 ? -3.731 -16.302 8.910 1.00 92.19 166 ALA A CA 1
ATOM 1284 C C . ALA A 1 166 ? -4.340 -16.253 10.326 1.00 92.19 166 ALA A C 1
ATOM 1286 O O . ALA A 1 166 ? -4.858 -17.260 10.823 1.00 92.19 166 ALA A O 1
ATOM 1287 N N . SER A 1 167 ? -4.349 -15.074 10.960 1.00 91.50 167 SER A N 1
ATOM 1288 C CA . SER A 1 167 ? -4.937 -14.896 12.294 1.00 91.50 167 SER A CA 1
ATOM 1289 C C . SER A 1 167 ? -6.460 -15.086 12.308 1.00 91.50 167 SER A C 1
ATOM 1291 O O . SER A 1 167 ? -6.983 -15.701 13.233 1.00 91.50 167 SER A O 1
ATOM 1293 N N . LEU A 1 168 ? -7.171 -14.658 11.256 1.00 86.19 168 LEU A N 1
ATOM 1294 C CA . LEU A 1 168 ? -8.622 -14.862 11.121 1.00 86.19 168 LEU A CA 1
ATOM 1295 C C . LEU A 1 168 ? -8.985 -16.342 10.945 1.00 86.19 168 LEU A C 1
ATOM 1297 O O . LEU A 1 168 ? -9.972 -16.825 11.500 1.00 86.19 168 LEU A O 1
ATOM 1301 N N . SER A 1 169 ? -8.147 -17.071 10.208 1.00 76.06 169 SER A N 1
ATOM 1302 C CA . SER A 1 169 ? -8.326 -18.501 9.933 1.00 76.06 169 S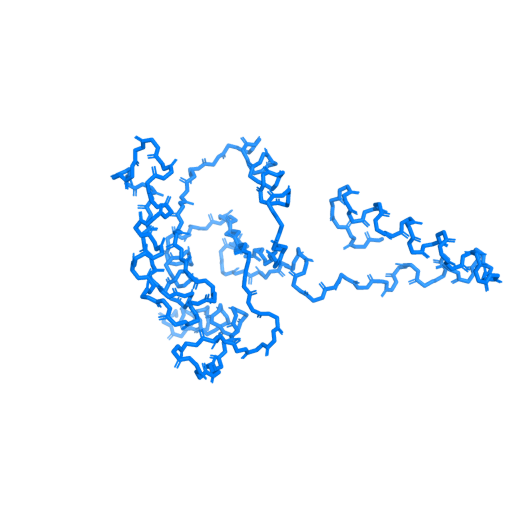ER A CA 1
ATOM 1303 C C . SER A 1 169 ? -8.131 -19.364 11.184 1.00 76.06 169 SER A C 1
ATOM 1305 O O . SER A 1 169 ? -8.690 -20.447 11.278 1.00 76.06 169 SER A O 1
ATOM 1307 N N . SER A 1 170 ? -7.358 -18.874 12.159 1.00 68.50 170 SER A N 1
ATOM 1308 C CA . SER A 1 170 ? -7.064 -19.573 13.421 1.00 68.50 170 SER A CA 1
ATOM 1309 C C . SER A 1 170 ? -8.166 -19.412 14.481 1.00 68.50 170 SER A C 1
ATOM 1311 O O . SER A 1 170 ? -8.088 -20.017 15.548 1.00 68.50 170 SER A O 1
ATOM 1313 N N . ILE A 1 171 ? -9.162 -18.562 14.209 1.00 58.22 171 ILE A N 1
ATOM 1314 C CA . ILE A 1 171 ? -10.298 -18.242 15.095 1.00 58.22 171 ILE A CA 1
ATOM 1315 C C . ILE A 1 171 ? -11.610 -18.858 14.546 1.00 58.22 171 ILE A C 1
ATOM 1317 O O . ILE A 1 171 ? -12.655 -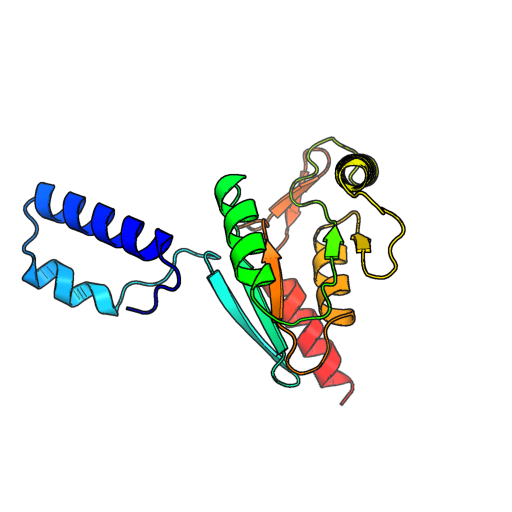18.768 15.191 1.00 58.22 171 ILE A O 1
ATOM 1321 N N . SER A 1 172 ? -11.546 -19.490 13.365 1.00 49.41 172 SER A N 1
ATOM 1322 C CA . SER A 1 172 ? -12.653 -20.166 12.663 1.00 49.41 172 SER A CA 1
ATOM 1323 C C . SER A 1 172 ? -12.714 -21.650 13.014 1.00 49.41 172 SER A C 1
ATOM 1325 O O . SER A 1 172 ? -13.841 -22.169 13.162 1.00 49.41 172 SER A O 1
#

Mean predicted aligned error: 9.09 Å

InterPro domains:
  IPR036615 Mur ligase, C-terminal domain superfamily [G3DSA:3.90.190.20] (41-81)
  IPR036615 Mur ligase, C-terminal domain superfamily [G3DSA:3.90.190.20] (82-170)
  IPR036615 Mur ligase, C-terminal domain superfamily [SSF53244] (41-166)

Nearest PDB structures (foldseek):
  7d27-assembly1_A  TM=6.795E-01  e=5.681E-09  Acinetobacter baumannii
  8r6s-assembly1_Q  TM=7.440E-01  e=4.574E-08  Sinapis alba
  2wtz-assembly1_A  TM=7.371E-01  e=2.777E-06  Mycobacterium tuberculosis H37Rv
  8qma-assembly1_O  TM=7.935E-01  e=4.888E-05  Sinapis alba
  4cvm-assembly1_A  TM=5.278E-01  e=1.140E-04  Pseudomonas aeruginosa PAO1

Foldseek 3Di:
DPQDDPVSVVVLVVVLVVCVVVVDDPVVSVVCVVVDDDPPQCQDWDAFPLREIETGHQDPDPVVVVVVVVVVVVDPDDQAEEDEDAACAQHQLVVVSVVVLVPDPCSPPPRYHYDSHPLSSLLVQVVVDDRNHYHYDYHHDPPQFHRDNNDTHGDDSVVSRVVNRVVVVVVD